Protein AF-W2SUZ9-F1 (afdb_monomer)

InterPro domains:
  IPR020556 Amidase, conserved site [PS00571] (37-68)
  IPR023631 Amidase signature domain [PF01425] (2-87)
  IPR036928 Amidase signature (AS) superfamily [G3DSA:3.90.1300.10] (1-97)
  IPR036928 Amidase signature (AS) superfamily [SSF75304] (2-94)
  IPR052096 Endocannabinoid-regulating amidase [PTHR45847] (2-96)

Foldseek 3Di:
DDDDDDFFFPDQQPFQFGADPPPGGDAAPVDRVHGLTARRSRFLRCVLVVVDPDDDDDDDPCRFPSSCVSRVHDDDDDDPPPDDQPPVDHSDPPDGD

Structure (mmCIF, N/CA/C/O backbone):
data_AF-W2SUZ9-F1
#
_entry.id   AF-W2SUZ9-F1
#
loop_
_atom_site.group_PDB
_atom_site.id
_atom_site.type_symbol
_atom_site.label_atom_id
_atom_site.label_alt_id
_atom_site.label_comp_id
_atom_site.label_asym_id
_atom_site.label_entity_id
_atom_site.label_seq_id
_atom_site.pdbx_PDB_ins_code
_atom_site.Cartn_x
_atom_site.Cartn_y
_atom_site.Cartn_z
_atom_site.occupancy
_atom_site.B_iso_or_equiv
_atom_site.auth_seq_id
_atom_site.auth_comp_id
_atom_site.auth_asym_id
_atom_site.auth_atom_id
_atom_site.pdbx_PDB_model_num
ATOM 1 N N . PHE A 1 1 ? 0.927 -18.069 4.263 1.00 84.56 1 PHE A N 1
ATOM 2 C CA . PHE A 1 1 ? 0.347 -16.990 3.437 1.00 84.56 1 PHE A CA 1
ATOM 3 C C . PHE A 1 1 ? 0.778 -17.214 1.996 1.00 84.56 1 PHE A C 1
ATOM 5 O O . PHE A 1 1 ? 1.927 -17.590 1.796 1.00 84.56 1 PHE A O 1
ATOM 12 N N . ILE A 1 2 ? -0.133 -17.045 1.034 1.00 95.62 2 ILE A N 1
ATOM 13 C CA . ILE A 1 2 ? 0.141 -17.176 -0.404 1.00 95.62 2 ILE A CA 1
ATOM 14 C C . ILE A 1 2 ? 0.105 -15.758 -0.996 1.00 95.62 2 ILE A C 1
ATOM 16 O O . ILE A 1 2 ? -0.975 -15.167 -1.020 1.00 95.62 2 ILE A O 1
ATOM 20 N N . PRO A 1 3 ? 1.242 -15.188 -1.435 1.00 94.81 3 PRO A N 1
ATOM 21 C CA . PRO A 1 3 ? 1.240 -13.924 -2.167 1.00 94.81 3 PRO A CA 1
ATOM 22 C C . PRO A 1 3 ? 0.466 -14.095 -3.476 1.00 94.81 3 PRO A C 1
ATOM 24 O O . PRO A 1 3 ? 0.762 -15.012 -4.240 1.00 94.81 3 PRO A O 1
ATOM 27 N N . PHE A 1 4 ? -0.524 -13.239 -3.723 1.00 97.44 4 PHE A N 1
ATOM 28 C CA . PHE A 1 4 ? -1.416 -13.377 -4.882 1.00 97.44 4 PHE A CA 1
ATOM 29 C C . PHE A 1 4 ? -1.533 -12.102 -5.727 1.00 97.44 4 PHE A C 1
ATOM 31 O O . PHE A 1 4 ? -1.920 -12.183 -6.888 1.00 97.44 4 PHE A O 1
ATOM 38 N N . VAL A 1 5 ? -1.164 -10.939 -5.181 1.00 97.69 5 VAL A N 1
ATOM 39 C CA . VAL A 1 5 ? -1.157 -9.652 -5.890 1.00 97.69 5 VAL A CA 1
ATOM 40 C C . VAL A 1 5 ? 0.013 -8.785 -5.440 1.00 97.69 5 VAL A C 1
ATOM 42 O O . VAL A 1 5 ? 0.503 -8.913 -4.319 1.00 97.69 5 VAL A O 1
ATOM 45 N N . GLN A 1 6 ? 0.426 -7.877 -6.321 1.00 96.50 6 GLN A N 1
ATOM 46 C CA . GLN A 1 6 ? 1.268 -6.734 -5.990 1.00 96.50 6 GLN A CA 1
ATOM 47 C C . GLN A 1 6 ? 0.392 -5.483 -6.033 1.00 96.50 6 GLN A C 1
ATOM 49 O O . GLN A 1 6 ? -0.31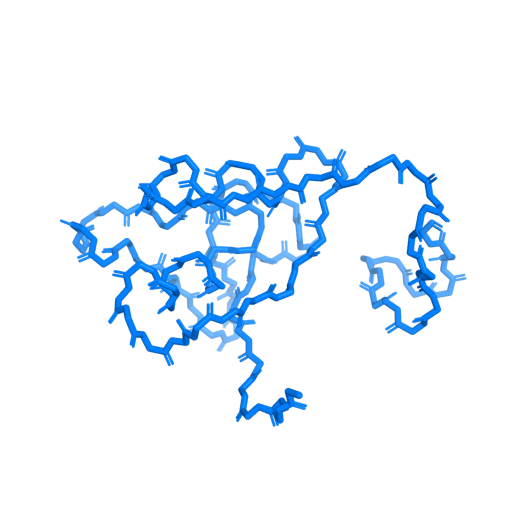4 -5.259 -7.017 1.00 96.50 6 GLN A O 1
ATOM 54 N N . THR A 1 7 ? 0.416 -4.678 -4.976 1.00 97.69 7 THR A N 1
ATOM 55 C CA . THR A 1 7 ? -0.443 -3.498 -4.870 1.00 97.69 7 THR A CA 1
ATOM 56 C C . THR A 1 7 ? 0.245 -2.219 -5.320 1.00 97.69 7 THR A C 1
ATOM 58 O O . THR A 1 7 ? 1.470 -2.119 -5.424 1.00 97.69 7 THR A O 1
ATOM 61 N N . ASN A 1 8 ? -0.589 -1.235 -5.652 1.00 97.81 8 ASN A N 1
ATOM 62 C CA . ASN A 1 8 ? -0.147 0.042 -6.182 1.00 97.81 8 ASN A CA 1
ATOM 63 C C . ASN A 1 8 ? 0.539 0.901 -5.103 1.00 97.81 8 ASN A C 1
ATOM 65 O O . ASN A 1 8 ? 0.203 0.830 -3.917 1.00 97.81 8 ASN A O 1
ATOM 69 N N . VAL A 1 9 ? 1.473 1.750 -5.535 1.00 97.19 9 VAL A N 1
ATOM 70 C CA . VAL A 1 9 ? 2.243 2.657 -4.675 1.00 97.19 9 VAL A CA 1
ATOM 71 C C . VAL A 1 9 ? 2.377 4.043 -5.302 1.00 97.19 9 VAL A C 1
ATOM 73 O O . VAL A 1 9 ? 2.250 4.213 -6.516 1.00 97.19 9 VAL A O 1
ATOM 76 N N . SER A 1 10 ? 2.687 5.054 -4.488 1.00 95.94 10 SER A N 1
ATOM 77 C CA . SER A 1 10 ? 3.100 6.359 -5.020 1.00 95.94 10 SER A CA 1
ATOM 78 C C . SER A 1 10 ? 4.318 6.238 -5.931 1.00 95.94 10 SER A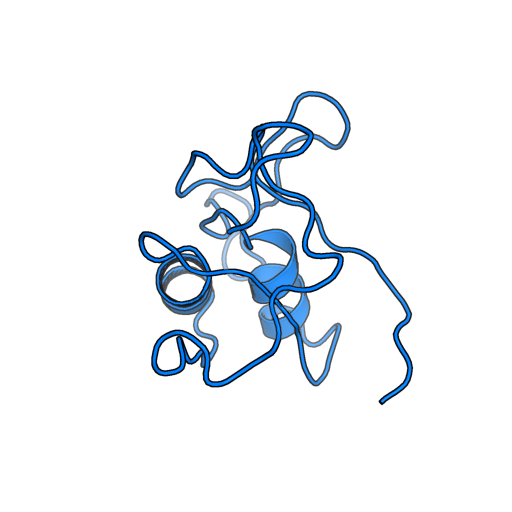 C 1
ATOM 80 O O . SER A 1 10 ? 5.236 5.467 -5.639 1.00 95.94 10 SER A O 1
ATOM 82 N N . GLN A 1 11 ? 4.389 7.103 -6.947 1.00 95.12 11 GLN A N 1
ATOM 83 C CA . GLN A 1 11 ? 5.604 7.351 -7.717 1.00 95.12 11 GLN A CA 1
ATOM 84 C C . GLN A 1 11 ? 6.808 7.488 -6.772 1.00 95.12 11 GLN A C 1
ATOM 86 O O . GLN A 1 11 ? 6.786 8.294 -5.836 1.00 95.12 11 GLN A O 1
ATOM 91 N N . LEU A 1 12 ? 7.830 6.655 -6.998 1.00 92.62 12 LEU A N 1
ATOM 92 C CA . LEU A 1 12 ? 9.062 6.596 -6.204 1.00 92.62 12 LEU A CA 1
ATOM 93 C C . LEU A 1 12 ? 8.859 6.396 -4.691 1.00 92.62 12 LEU A C 1
ATOM 95 O O . LEU A 1 12 ? 9.765 6.686 -3.931 1.00 92.62 12 LEU A O 1
ATOM 99 N N . LEU A 1 13 ? 7.699 5.937 -4.214 1.00 93.31 13 LEU A N 1
ATOM 100 C CA . LEU A 1 13 ? 7.387 5.813 -2.779 1.00 93.31 13 LEU A CA 1
ATOM 101 C C . LEU A 1 13 ? 7.417 7.141 -1.985 1.00 93.31 13 LEU A C 1
ATOM 103 O O . LEU A 1 13 ? 7.331 7.111 -0.758 1.00 93.31 13 LEU A O 1
ATOM 107 N N . MET A 1 14 ? 7.508 8.293 -2.658 1.00 91.56 14 MET A N 1
ATOM 108 C CA . MET A 1 14 ? 7.778 9.611 -2.060 1.00 91.56 14 MET A CA 1
ATOM 109 C C . MET A 1 14 ? 6.523 10.498 -1.965 1.00 91.56 14 MET A C 1
ATOM 111 O O . MET A 1 14 ? 6.573 11.697 -2.225 1.00 91.56 14 MET A O 1
ATOM 115 N N . SER A 1 15 ? 5.371 9.920 -1.621 1.00 93.75 15 SER A N 1
ATOM 116 C CA . SER A 1 15 ? 4.150 10.687 -1.346 1.00 93.75 15 SER A CA 1
ATOM 117 C C . SER A 1 15 ? 3.256 9.975 -0.342 1.00 93.75 15 SER A C 1
ATOM 119 O O . SER A 1 15 ? 3.241 8.744 -0.265 1.00 93.75 15 SER A O 1
ATOM 121 N N . TYR A 1 16 ? 2.466 10.771 0.378 1.00 94.38 16 TYR A N 1
ATOM 122 C CA . TYR A 1 16 ? 1.350 10.303 1.198 1.00 94.38 16 TYR A CA 1
ATOM 123 C C . TYR A 1 16 ? 0.044 10.148 0.403 1.00 94.38 16 TYR A C 1
ATOM 125 O O . TYR A 1 16 ? -0.976 9.812 0.989 1.00 94.38 16 TYR A O 1
ATOM 133 N N . GLY A 1 17 ? 0.057 10.371 -0.915 1.00 94.50 17 GLY A N 1
ATOM 134 C CA . GLY A 1 17 ? -0.966 9.856 -1.831 1.00 94.50 17 GLY A CA 1
ATOM 135 C C . GLY A 1 17 ? -0.515 8.549 -2.492 1.00 94.50 17 GLY A C 1
ATOM 136 O O . GLY A 1 17 ? 0.637 8.149 -2.357 1.00 94.50 17 GLY A O 1
ATOM 137 N N . CYS A 1 18 ? -1.394 7.891 -3.245 1.00 97.50 18 CYS A N 1
ATOM 138 C CA . CYS A 1 18 ? -1.060 6.679 -3.999 1.00 97.50 18 CYS A CA 1
ATOM 139 C C . CYS A 1 18 ? -1.404 6.860 -5.476 1.00 97.50 18 CYS A C 1
ATOM 141 O O . CYS A 1 18 ? -2.487 6.493 -5.924 1.00 97.50 18 CYS A O 1
ATOM 143 N N . SER A 1 19 ? -0.499 7.495 -6.219 1.00 97.94 19 SER A N 1
ATOM 144 C CA . SER A 1 19 ? -0.631 7.704 -7.661 1.00 97.94 19 SER A CA 1
ATOM 145 C C . SER A 1 19 ? 0.728 7.627 -8.346 1.00 97.94 19 SER A C 1
ATOM 147 O O . SER A 1 19 ? 1.737 8.089 -7.802 1.00 97.94 19 SER A O 1
ATOM 149 N N . ASN A 1 20 ? 0.752 7.043 -9.539 1.00 96.88 20 ASN A N 1
ATOM 150 C CA . ASN A 1 20 ? 1.904 7.046 -10.431 1.00 96.88 20 ASN A CA 1
ATOM 151 C C . ASN A 1 20 ? 1.447 7.045 -11.906 1.00 96.88 20 ASN A C 1
ATOM 153 O O . ASN A 1 20 ? 0.312 6.664 -12.189 1.00 96.88 20 ASN A O 1
ATOM 157 N N . PRO A 1 21 ? 2.309 7.438 -12.862 1.00 97.38 21 PRO A N 1
ATOM 158 C CA . PRO A 1 21 ? 1.951 7.501 -14.280 1.00 97.38 21 PRO A CA 1
ATOM 159 C C . PRO A 1 21 ? 1.733 6.139 -14.958 1.00 97.38 21 PRO A C 1
ATOM 161 O O . PRO A 1 21 ? 1.245 6.112 -16.081 1.00 97.38 21 PRO A O 1
ATOM 164 N N . ILE A 1 22 ? 2.121 5.027 -14.322 1.00 97.69 22 ILE A N 1
ATOM 165 C CA . ILE A 1 22 ? 2.045 3.681 -14.913 1.00 97.69 22 ILE A CA 1
ATOM 166 C C . ILE A 1 22 ? 0.666 3.062 -14.654 1.00 97.69 22 ILE A C 1
ATOM 168 O O . ILE A 1 22 ? 0.027 2.561 -15.573 1.00 97.69 22 ILE A O 1
ATOM 172 N N . TYR A 1 23 ? 0.206 3.114 -13.404 1.00 97.62 23 TYR A N 1
ATOM 173 C CA . TYR A 1 23 ? -1.016 2.457 -12.930 1.00 97.62 23 TYR A CA 1
ATOM 174 C C . TYR A 1 23 ? -2.118 3.442 -12.517 1.00 97.62 23 TYR A C 1
ATOM 176 O O . TYR A 1 23 ? -3.226 3.024 -12.191 1.00 97.62 23 TYR A O 1
ATOM 184 N N . GLY A 1 24 ? -1.833 4.745 -12.511 1.00 97.94 24 GLY A N 1
ATOM 185 C CA . GLY A 1 24 ? -2.776 5.775 -12.086 1.00 97.94 24 GLY A CA 1
ATOM 186 C C . GLY A 1 24 ? -2.942 5.863 -10.567 1.00 97.94 24 GLY A C 1
ATOM 187 O O . GLY A 1 24 ? -2.091 5.415 -9.789 1.00 97.94 24 GLY A O 1
ATOM 188 N N . ALA A 1 25 ? -4.041 6.496 -10.150 1.00 98.12 25 ALA A N 1
ATOM 189 C CA . ALA A 1 25 ? -4.348 6.783 -8.753 1.00 98.12 25 ALA A CA 1
ATOM 190 C C . ALA A 1 25 ? -5.188 5.678 -8.095 1.00 98.12 25 ALA A C 1
ATOM 192 O O . ALA A 1 25 ? -6.141 5.172 -8.679 1.00 98.12 25 ALA A O 1
ATOM 193 N N . THR A 1 26 ? -4.862 5.359 -6.842 1.00 98.44 26 THR A N 1
ATOM 194 C CA . THR A 1 26 ? -5.680 4.520 -5.957 1.00 98.44 26 THR A CA 1
ATOM 195 C C . THR A 1 26 ? -6.564 5.417 -5.096 1.00 98.44 26 THR A C 1
ATOM 197 O O . THR A 1 26 ? -6.066 6.291 -4.376 1.00 98.44 26 THR A O 1
ATOM 200 N N . SER A 1 27 ? -7.875 5.211 -5.172 1.00 98.06 27 SER A N 1
ATOM 201 C CA . SER A 1 27 ? -8.859 5.884 -4.325 1.00 98.06 27 SER A CA 1
ATOM 202 C C . SER A 1 27 ? -9.132 5.090 -3.047 1.00 98.06 27 SER A C 1
ATOM 204 O O . SER A 1 27 ? -8.863 3.891 -2.960 1.00 98.06 27 SER A O 1
ATOM 206 N N . SER A 1 28 ? -9.645 5.772 -2.024 1.00 97.75 28 SER A N 1
ATOM 207 C CA . SER A 1 28 ? -10.079 5.110 -0.796 1.00 97.75 28 SER A CA 1
ATOM 208 C C . SER A 1 28 ? -11.354 4.296 -1.054 1.00 97.75 28 SER A C 1
ATOM 210 O O . SER A 1 28 ? -12.298 4.826 -1.642 1.00 97.75 28 SER A O 1
ATOM 212 N N . PRO A 1 29 ? -11.447 3.043 -0.576 1.00 97.25 29 PRO A N 1
ATOM 213 C CA . PRO A 1 29 ? -12.681 2.262 -0.671 1.00 97.25 29 PRO A CA 1
ATOM 214 C C . PRO A 1 29 ? -13.803 2.811 0.223 1.00 97.25 29 PRO A C 1
ATOM 216 O O . PRO A 1 29 ? -14.964 2.482 0.006 1.00 97.25 29 PRO A O 1
ATOM 219 N N . LEU A 1 30 ? -13.476 3.655 1.211 1.00 95.31 30 LEU A N 1
ATOM 220 C CA . LEU A 1 30 ? -14.464 4.309 2.075 1.00 95.31 30 LEU A CA 1
ATOM 221 C C . LEU A 1 30 ? -15.167 5.490 1.384 1.00 95.31 30 LEU A C 1
ATOM 223 O O . LEU A 1 30 ? -16.284 5.839 1.752 1.00 95.31 30 LEU A O 1
ATOM 227 N N . ASP A 1 31 ? -14.495 6.128 0.423 1.00 96.56 31 ASP A N 1
ATOM 228 C CA . ASP A 1 31 ? -14.992 7.261 -0.364 1.00 96.56 31 ASP A CA 1
ATOM 229 C C . ASP A 1 31 ? -14.098 7.418 -1.603 1.00 96.56 31 ASP A C 1
ATOM 231 O O . ASP A 1 31 ? -12.932 7.815 -1.498 1.00 96.56 31 ASP A O 1
ATOM 235 N N . SER A 1 32 ? -14.647 7.131 -2.787 1.00 96.50 32 SER A N 1
ATOM 236 C CA . SER A 1 32 ? -13.894 7.128 -4.046 1.00 96.50 32 SER A CA 1
ATOM 237 C C . SER A 1 32 ? -13.374 8.508 -4.462 1.00 96.50 32 SER A C 1
ATOM 239 O O . SER A 1 32 ? -12.524 8.588 -5.346 1.00 96.50 32 SER A O 1
ATOM 241 N N . SER A 1 33 ? -13.863 9.590 -3.845 1.00 97.38 33 SER A N 1
ATOM 242 C CA . SER A 1 33 ? -13.361 10.952 -4.067 1.00 97.38 33 SER A CA 1
ATOM 243 C C . SER A 1 33 ? -12.084 11.268 -3.276 1.00 97.38 33 SER A C 1
ATOM 245 O O . SER A 1 33 ? -11.440 12.290 -3.522 1.00 97.38 33 SER A O 1
ATOM 247 N N . ARG A 1 34 ? -11.687 10.399 -2.335 1.00 97.00 34 ARG A N 1
ATOM 248 C CA . ARG A 1 34 ? -10.536 10.597 -1.445 1.00 97.00 34 ARG A CA 1
ATOM 249 C C . ARG A 1 34 ? -9.367 9.691 -1.807 1.00 97.00 34 ARG A C 1
ATOM 251 O O . ARG A 1 34 ? -9.520 8.617 -2.385 1.00 97.00 34 ARG A O 1
ATOM 258 N N . THR A 1 35 ? -8.171 10.111 -1.406 1.00 97.62 35 THR A N 1
ATOM 259 C CA . THR A 1 35 ? -6.963 9.287 -1.517 1.00 97.62 35 THR A CA 1
ATOM 260 C C . THR A 1 35 ? -6.969 8.143 -0.498 1.00 97.62 35 THR A C 1
ATOM 262 O O . THR A 1 35 ? -7.420 8.320 0.633 1.00 97.62 35 THR A O 1
ATOM 265 N N . SER A 1 36 ? -6.412 6.987 -0.865 1.00 97.88 36 SER A N 1
ATOM 266 C CA . SER A 1 36 ? -6.156 5.866 0.056 1.00 97.88 36 SER A CA 1
ATOM 267 C C . SER A 1 36 ? -4.995 6.120 1.038 1.00 97.88 36 SER A C 1
ATOM 269 O O . SER A 1 36 ? -4.680 5.265 1.863 1.00 97.88 36 SER A O 1
ATOM 271 N N . GLY A 1 37 ? -4.314 7.266 0.929 1.00 97.94 37 GLY A N 1
ATOM 272 C CA . GLY A 1 37 ? -3.045 7.529 1.606 1.00 97.94 37 GLY A CA 1
ATOM 273 C C . GLY A 1 37 ? -1.864 6.855 0.893 1.00 97.94 37 GLY A C 1
ATOM 274 O O . GLY A 1 37 ? -2.042 6.230 -0.152 1.00 97.94 37 GLY A O 1
ATOM 275 N N . GLY A 1 38 ? -0.649 6.966 1.435 1.00 97.12 38 GLY A N 1
ATOM 276 C CA . GLY A 1 38 ? 0.550 6.451 0.775 1.00 97.12 38 GLY A CA 1
ATOM 277 C C . GLY A 1 38 ? 1.811 6.432 1.649 1.00 97.12 38 GLY A C 1
ATOM 278 O O . GLY A 1 38 ? 1.813 6.942 2.763 1.00 97.12 38 GLY A O 1
ATOM 279 N N . SER A 1 39 ? 2.905 5.830 1.183 1.00 96.69 39 SER A N 1
ATOM 280 C CA . SER A 1 39 ? 3.043 5.287 -0.176 1.00 96.69 39 SER A CA 1
ATOM 281 C C . SER A 1 39 ? 2.391 3.917 -0.395 1.00 96.69 39 SER A C 1
ATOM 283 O O . SER A 1 39 ? 2.084 3.610 -1.542 1.00 96.69 39 SER A O 1
ATOM 285 N N . SER A 1 40 ? 2.096 3.144 0.660 1.00 97.75 40 SER A N 1
ATOM 286 C CA . SER A 1 40 ? 1.457 1.812 0.570 1.00 97.75 40 SER A CA 1
ATOM 287 C C . SER A 1 40 ? -0.076 1.883 0.448 1.00 97.75 40 SER A C 1
ATOM 289 O O . SER A 1 40 ? -0.798 1.149 1.121 1.00 97.75 40 SER A O 1
ATOM 291 N N . GLY A 1 41 ? -0.591 2.810 -0.363 1.00 97.94 41 GLY A N 1
ATOM 292 C CA . GLY A 1 41 ? -2.031 3.078 -0.455 1.00 97.94 41 GLY A CA 1
ATOM 293 C C . GLY A 1 41 ? -2.839 1.957 -1.101 1.00 97.94 41 GLY A C 1
ATOM 294 O O . GLY A 1 41 ? -3.961 1.704 -0.678 1.00 97.94 41 GLY A O 1
ATOM 295 N N . GLY A 1 42 ? -2.268 1.247 -2.080 1.00 98.38 42 GLY A N 1
ATOM 296 C CA . GLY A 1 42 ? -2.908 0.067 -2.664 1.00 98.38 42 GLY A CA 1
ATOM 297 C C . GLY A 1 42 ? -3.153 -1.032 -1.632 1.00 98.38 42 GLY A C 1
ATOM 298 O O . GLY A 1 42 ? -4.203 -1.668 -1.651 1.00 98.38 42 GLY A O 1
ATOM 299 N N . GLU A 1 43 ? -2.219 -1.208 -0.698 1.00 98.44 43 GLU A N 1
ATOM 300 C CA . GLU A 1 43 ? -2.312 -2.247 0.326 1.00 98.44 43 GLU A CA 1
ATOM 301 C C . GLU A 1 43 ? -3.398 -1.941 1.355 1.00 98.44 43 GLU A C 1
ATOM 303 O O . GLU A 1 43 ? -4.228 -2.797 1.658 1.00 98.44 43 GLU A O 1
ATOM 308 N N . SER A 1 44 ? -3.445 -0.703 1.854 1.00 98.00 44 SER A N 1
ATOM 309 C CA . SER A 1 44 ? -4.481 -0.301 2.808 1.00 98.00 44 SER A CA 1
ATOM 310 C C . SER A 1 44 ? -5.871 -0.280 2.169 1.00 98.00 44 SER A C 1
ATOM 312 O O . SER A 1 44 ? -6.831 -0.734 2.786 1.00 98.00 44 SER A O 1
ATOM 314 N N . ALA A 1 45 ? -5.979 0.163 0.911 1.00 98.44 45 ALA A N 1
ATOM 315 C CA . ALA A 1 45 ? -7.227 0.130 0.158 1.00 98.44 45 ALA A CA 1
ATOM 316 C C . ALA A 1 45 ? -7.725 -1.306 -0.059 1.00 98.44 45 ALA A C 1
ATOM 318 O O . ALA A 1 45 ? -8.905 -1.579 0.147 1.00 98.44 45 ALA A O 1
ATOM 319 N N . LEU A 1 46 ? -6.840 -2.241 -0.422 1.00 98.50 46 LEU A N 1
ATOM 320 C CA . LEU A 1 46 ? -7.217 -3.641 -0.621 1.00 98.50 46 LEU A CA 1
ATOM 321 C C . LEU A 1 46 ? -7.680 -4.300 0.686 1.00 98.50 46 LEU A C 1
ATOM 323 O O . LEU A 1 46 ? -8.668 -5.035 0.683 1.00 98.50 46 LEU A O 1
ATOM 327 N N . LEU A 1 47 ? -7.000 -4.014 1.802 1.00 98.12 47 LEU A N 1
ATOM 328 C CA . LEU A 1 47 ? -7.399 -4.487 3.130 1.00 98.12 47 LEU A CA 1
ATOM 329 C C . LEU A 1 47 ? -8.754 -3.906 3.554 1.00 98.12 47 LEU A C 1
ATOM 331 O O . LEU A 1 47 ? -9.640 -4.657 3.951 1.00 98.12 47 LEU A O 1
ATOM 335 N N . ALA A 1 48 ? -8.951 -2.591 3.425 1.00 98.06 48 ALA A N 1
ATOM 336 C CA . ALA A 1 48 ? -10.210 -1.933 3.782 1.00 98.06 48 ALA A CA 1
ATOM 337 C C . ALA A 1 48 ? -11.393 -2.380 2.907 1.00 98.06 48 ALA A C 1
ATOM 339 O O . ALA A 1 48 ? -12.529 -2.411 3.373 1.00 98.06 48 ALA A O 1
ATOM 340 N N . ALA A 1 49 ? -11.135 -2.775 1.657 1.00 98.12 49 ALA A N 1
ATOM 341 C CA . ALA A 1 49 ? -12.131 -3.364 0.766 1.00 98.12 49 ALA A CA 1
ATOM 342 C C . ALA A 1 49 ? -12.407 -4.859 1.041 1.00 98.12 49 ALA A C 1
ATOM 344 O O . ALA A 1 49 ? -13.158 -5.481 0.293 1.00 98.12 49 ALA A O 1
ATOM 345 N N . ASN A 1 50 ? -11.805 -5.454 2.082 1.00 97.44 50 ASN A N 1
ATOM 346 C CA . ASN A 1 50 ? -11.851 -6.892 2.383 1.00 97.44 50 ASN A CA 1
ATOM 347 C C . ASN A 1 50 ? -11.334 -7.789 1.238 1.00 97.44 50 ASN A C 1
ATOM 349 O O . ASN A 1 50 ? -11.707 -8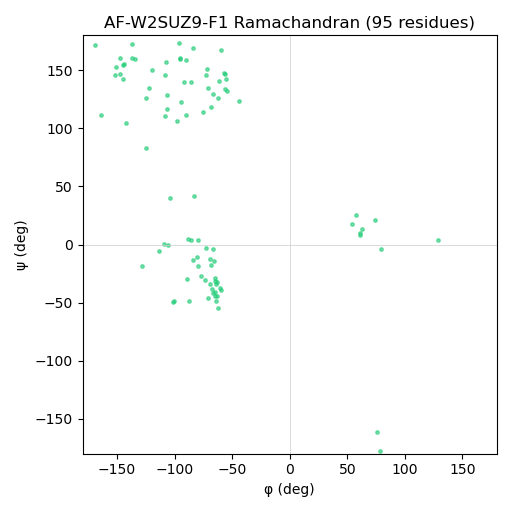.957 1.137 1.00 97.44 50 ASN A O 1
ATOM 353 N N . GLY A 1 51 ? -10.466 -7.258 0.3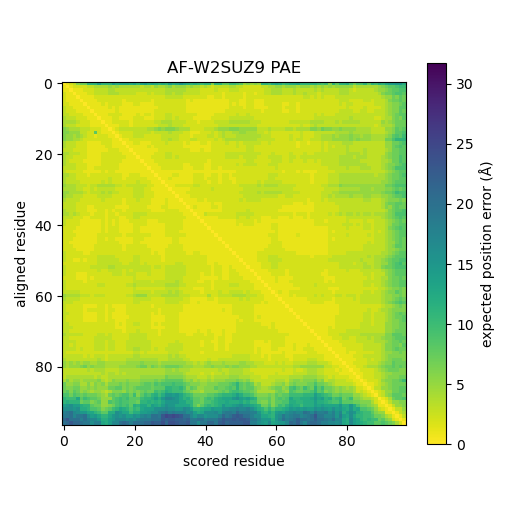72 1.00 97.69 51 GLY A N 1
ATOM 354 C CA . GLY A 1 51 ? -9.858 -7.997 -0.738 1.00 97.69 51 GLY A CA 1
ATOM 355 C C . GLY A 1 51 ? -8.620 -8.806 -0.339 1.00 97.69 51 GLY A C 1
ATOM 356 O O . GLY A 1 51 ? -8.173 -9.660 -1.100 1.00 97.69 51 GLY A O 1
ATOM 357 N N . SER A 1 52 ? -8.064 -8.559 0.850 1.00 97.56 52 SER A N 1
ATOM 358 C CA . SER A 1 52 ? -6.997 -9.358 1.455 1.00 97.56 52 SER A CA 1
ATOM 359 C C . SER A 1 52 ? -7.178 -9.429 2.972 1.00 97.56 52 SER A C 1
ATOM 361 O O . SER A 1 52 ? -7.760 -8.536 3.580 1.00 97.56 52 SER A O 1
ATOM 363 N N . VAL A 1 53 ? -6.653 -10.489 3.589 1.00 97.00 53 VAL A N 1
ATOM 364 C CA . VAL A 1 53 ? -6.661 -10.685 5.051 1.00 97.00 53 VAL A CA 1
ATOM 365 C C . VAL A 1 53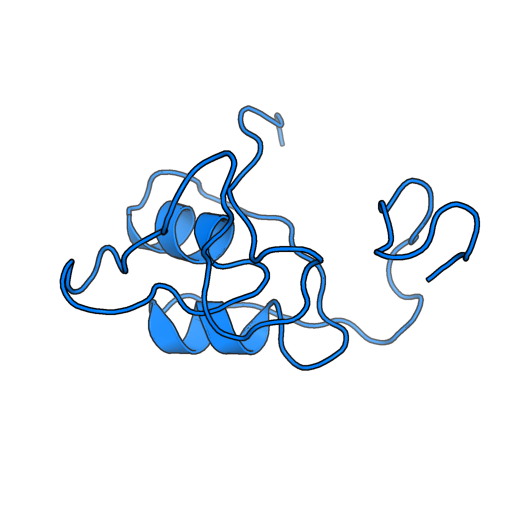 ? -5.427 -10.059 5.711 1.00 97.00 53 VAL A C 1
ATOM 367 O O . VAL A 1 53 ? -5.468 -9.651 6.868 1.00 97.00 53 VAL A O 1
ATOM 370 N N . ILE A 1 54 ? -4.307 -10.000 4.987 1.00 97.06 54 ILE A N 1
ATOM 371 C CA . ILE A 1 54 ? -3.033 -9.466 5.472 1.00 97.06 54 ILE A CA 1
ATOM 372 C C . ILE A 1 54 ? -2.280 -8.814 4.319 1.00 97.06 54 ILE A C 1
ATOM 374 O O . ILE A 1 54 ? -2.369 -9.274 3.180 1.00 97.06 54 ILE A O 1
ATOM 378 N N . GLY A 1 55 ? -1.541 -7.754 4.631 1.00 96.88 55 GLY A N 1
ATOM 379 C CA . GLY A 1 55 ? -0.746 -7.033 3.654 1.00 96.88 55 GLY A CA 1
ATOM 380 C C . GLY A 1 55 ? 0.663 -6.715 4.131 1.00 96.88 55 GLY A C 1
ATOM 381 O O . GLY A 1 55 ? 0.942 -6.721 5.334 1.00 96.88 55 GLY A O 1
ATOM 382 N N . ILE A 1 56 ? 1.557 -6.451 3.180 1.00 95.81 56 ILE A N 1
ATOM 383 C CA . ILE A 1 56 ? 2.962 -6.106 3.437 1.00 95.81 56 ILE A CA 1
ATOM 384 C C . ILE A 1 56 ? 3.276 -4.771 2.761 1.00 95.81 56 ILE A C 1
ATOM 386 O O . ILE A 1 56 ? 3.101 -4.615 1.558 1.00 95.81 56 ILE A O 1
ATOM 390 N N . GLY A 1 57 ? 3.793 -3.819 3.540 1.00 94.38 57 GLY A N 1
ATOM 391 C CA . GLY A 1 57 ? 4.219 -2.505 3.058 1.00 94.38 57 GLY A CA 1
ATOM 392 C C . GLY A 1 57 ? 5.546 -2.068 3.673 1.00 94.38 57 GLY A C 1
ATOM 393 O O . GLY A 1 57 ? 6.072 -2.714 4.581 1.00 94.38 57 GLY A O 1
ATOM 394 N N . GLY A 1 58 ? 6.087 -0.954 3.182 1.00 93.00 58 GLY A N 1
ATOM 395 C CA . GLY A 1 58 ? 7.283 -0.308 3.729 1.00 93.00 58 GLY A CA 1
ATOM 396 C C . GLY A 1 58 ? 6.930 0.998 4.437 1.00 93.00 58 GLY A C 1
ATOM 397 O O . GLY A 1 58 ? 6.024 1.704 4.006 1.00 93.00 58 GLY A O 1
ATOM 398 N N . ASP A 1 59 ? 7.642 1.344 5.512 1.00 94.88 59 ASP A N 1
ATOM 399 C CA . ASP A 1 59 ? 7.418 2.588 6.263 1.00 94.88 59 ASP A CA 1
ATOM 400 C C . ASP A 1 59 ? 8.746 3.188 6.733 1.00 94.88 59 ASP A C 1
ATOM 402 O O . ASP A 1 59 ? 9.370 2.708 7.680 1.00 94.88 59 ASP A O 1
ATOM 406 N N . VAL A 1 60 ? 9.156 4.251 6.034 1.00 92.69 60 VAL A N 1
ATOM 407 C CA . VAL A 1 60 ? 10.279 5.123 6.415 1.00 92.69 60 VAL A CA 1
ATOM 408 C C . VAL A 1 60 ? 9.752 6.402 7.072 1.00 92.69 60 VAL A C 1
ATOM 410 O O . VAL A 1 60 ? 10.202 6.772 8.151 1.00 92.69 60 VAL A O 1
ATOM 413 N N . GLY A 1 61 ? 8.770 7.057 6.440 1.00 92.69 61 GLY A N 1
ATOM 414 C CA . GLY A 1 61 ? 8.179 8.319 6.910 1.00 92.69 61 GLY A CA 1
ATOM 415 C C . GLY A 1 61 ? 6.747 8.212 7.442 1.00 92.69 61 GLY A C 1
ATOM 416 O O . GLY A 1 61 ? 6.175 9.208 7.859 1.00 92.69 61 GLY A O 1
ATOM 417 N N . GLY A 1 62 ? 6.145 7.025 7.458 1.00 96.44 62 GLY A N 1
ATOM 418 C CA . GLY A 1 62 ? 4.711 6.844 7.717 1.00 96.44 62 GLY A CA 1
ATOM 419 C C . GLY A 1 62 ? 3.992 6.002 6.676 1.00 96.44 62 GLY A C 1
ATOM 420 O O . GLY A 1 62 ? 2.785 5.838 6.778 1.00 96.44 62 GLY A O 1
ATOM 421 N N . SER A 1 63 ? 4.702 5.451 5.693 1.00 96.88 63 SER A N 1
ATOM 422 C CA . SER A 1 63 ? 4.101 4.819 4.516 1.00 96.88 63 SER A CA 1
ATOM 423 C C . SER A 1 63 ? 3.301 3.529 4.765 1.00 96.88 63 SER A C 1
ATOM 425 O O . SER A 1 63 ? 2.686 3.040 3.822 1.00 96.88 63 SER A O 1
ATOM 427 N N . ILE A 1 64 ? 3.253 3.002 5.996 1.00 98.19 64 ILE A N 1
ATOM 428 C CA . ILE A 1 64 ? 2.254 2.011 6.445 1.00 98.19 64 ILE A CA 1
ATOM 429 C C . ILE A 1 64 ? 1.181 2.710 7.283 1.00 98.19 64 ILE A C 1
ATOM 431 O O . ILE A 1 64 ? -0.013 2.540 7.051 1.00 98.19 64 ILE A O 1
ATOM 435 N N . ARG A 1 65 ? 1.599 3.513 8.267 1.00 98.44 65 ARG A N 1
ATOM 436 C CA . ARG A 1 65 ? 0.694 4.114 9.261 1.00 98.44 65 ARG A CA 1
ATOM 437 C C . ARG A 1 65 ? -0.278 5.135 8.663 1.00 98.44 65 ARG A C 1
ATOM 439 O O . ARG A 1 65 ? -1.450 5.123 9.018 1.00 98.44 65 ARG A O 1
ATOM 446 N N . VAL A 1 66 ? 0.186 5.989 7.755 1.00 98.25 66 VAL A N 1
ATOM 447 C CA . VAL A 1 66 ? -0.623 7.009 7.067 1.00 98.25 66 VAL A CA 1
ATOM 448 C C . VAL A 1 66 ? -1.736 6.376 6.221 1.00 98.25 66 VAL A C 1
ATOM 450 O O . VAL A 1 66 ? -2.896 6.711 6.459 1.00 98.25 66 VAL A O 1
ATOM 453 N N . PRO A 1 67 ? -1.460 5.437 5.291 1.00 98.31 67 PRO A N 1
ATOM 454 C CA . PRO A 1 67 ? -2.525 4.811 4.507 1.00 98.31 67 PRO A CA 1
ATOM 455 C C . PRO A 1 67 ? -3.489 3.976 5.362 1.00 98.31 67 PRO A C 1
ATOM 457 O O . PRO A 1 67 ? -4.687 3.949 5.076 1.00 98.31 67 PRO A O 1
ATOM 460 N N . CYS A 1 68 ? -3.014 3.366 6.454 1.00 98.38 68 CYS A N 1
ATOM 461 C CA . CYS A 1 68 ? -3.885 2.690 7.419 1.00 98.38 68 CYS A CA 1
ATOM 462 C C . CYS A 1 68 ? -4.834 3.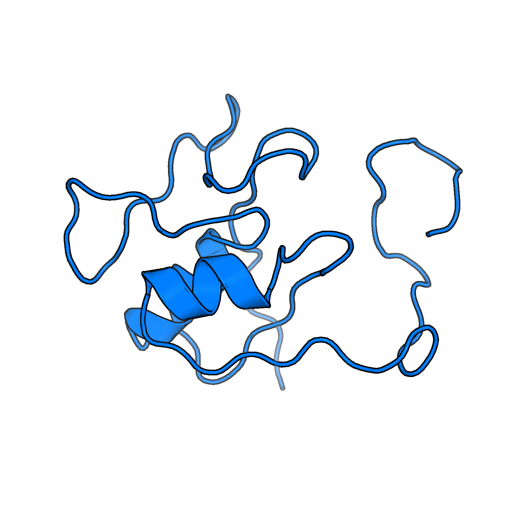667 8.131 1.00 98.38 68 CYS A C 1
ATOM 464 O O . CYS A 1 68 ? -6.033 3.415 8.213 1.00 98.38 68 CYS A O 1
ATOM 466 N N . HIS A 1 69 ? -4.331 4.826 8.567 1.00 97.88 69 HIS A N 1
ATOM 467 C CA . HIS A 1 69 ? -5.162 5.873 9.166 1.00 97.88 69 HIS A CA 1
ATOM 468 C C . HIS A 1 69 ? -6.252 6.375 8.204 1.00 97.88 69 HIS A C 1
ATOM 470 O O . HIS A 1 69 ? -7.383 6.597 8.621 1.00 97.88 69 HIS A O 1
ATOM 476 N N . PHE A 1 70 ? -5.930 6.516 6.915 1.00 97.75 70 PHE A N 1
ATOM 477 C CA . PHE A 1 70 ? -6.848 7.059 5.907 1.00 97.75 70 PHE A CA 1
ATOM 478 C C . PHE A 1 70 ? -7.968 6.086 5.519 1.00 97.75 70 PHE A C 1
ATOM 480 O O . PHE A 1 70 ? -9.060 6.514 5.149 1.00 97.75 70 PHE A O 1
ATOM 487 N N . THR A 1 71 ? -7.696 4.785 5.584 1.00 98.00 71 THR A N 1
ATOM 488 C CA . THR A 1 71 ? -8.625 3.721 5.163 1.00 98.00 71 THR A CA 1
ATOM 489 C C . THR A 1 71 ? -9.262 2.977 6.336 1.00 98.00 71 THR A C 1
ATOM 491 O O . THR A 1 71 ? -10.082 2.091 6.124 1.00 98.00 71 THR A O 1
ATOM 494 N N . GLY A 1 72 ? -8.919 3.345 7.575 1.00 97.19 72 GLY A N 1
ATOM 495 C CA . GLY A 1 72 ? -9.479 2.736 8.782 1.00 97.19 72 GLY A CA 1
ATOM 496 C C . GLY A 1 72 ? -8.950 1.331 9.081 1.00 97.19 72 GLY A C 1
ATOM 497 O O . GLY A 1 72 ? -9.602 0.583 9.804 1.00 97.19 72 GLY A O 1
ATOM 498 N N . THR A 1 73 ? -7.785 0.956 8.546 1.00 97.50 73 THR A N 1
ATOM 499 C CA . THR A 1 73 ? -7.151 -0.342 8.820 1.00 97.50 73 THR A CA 1
ATOM 500 C C . THR A 1 73 ? -6.116 -0.235 9.936 1.00 97.50 73 THR A C 1
ATOM 502 O O . THR A 1 73 ? -5.597 0.838 10.247 1.00 97.50 73 THR A O 1
ATOM 505 N N . ALA A 1 74 ? -5.776 -1.368 10.549 1.00 98.12 74 ALA A N 1
ATOM 506 C CA . ALA A 1 74 ? -4.656 -1.442 11.480 1.00 98.12 74 ALA A CA 1
ATOM 507 C C . ALA A 1 74 ? -3.344 -1.686 10.720 1.00 98.12 74 ALA A C 1
ATOM 509 O O . ALA A 1 74 ? -3.290 -2.496 9.796 1.00 98.12 74 ALA A O 1
ATOM 510 N N . GLY A 1 75 ? -2.269 -1.022 11.143 1.00 97.75 75 GLY A N 1
ATOM 511 C CA . GLY A 1 75 ? -0.935 -1.215 10.584 1.00 97.75 75 GLY A CA 1
ATOM 512 C C . GLY A 1 75 ? 0.146 -0.919 11.612 1.00 97.75 75 GLY A C 1
ATOM 513 O O . GLY A 1 75 ? -0.006 -0.037 12.458 1.00 97.75 75 GLY A O 1
ATOM 514 N N . ILE A 1 76 ? 1.254 -1.654 11.538 1.00 97.81 76 ILE A N 1
ATOM 515 C CA . ILE A 1 76 ? 2.395 -1.498 12.438 1.00 97.81 76 ILE A CA 1
ATOM 516 C C . ILE A 1 76 ? 3.653 -1.199 11.630 1.00 97.81 76 ILE A C 1
ATOM 518 O O . ILE A 1 76 ? 3.939 -1.867 10.641 1.00 97.81 76 ILE A O 1
ATOM 522 N N . LYS A 1 77 ? 4.431 -0.213 12.087 1.00 97.19 77 LYS A N 1
ATOM 523 C CA . LYS A 1 77 ? 5.831 -0.049 11.689 1.00 97.19 77 LYS A CA 1
ATOM 524 C C . LYS A 1 77 ? 6.703 -0.669 12.783 1.00 97.19 77 LYS A C 1
ATOM 526 O O . LYS A 1 77 ? 6.843 -0.049 13.841 1.00 97.19 77 LYS A O 1
ATOM 531 N N . PRO A 1 78 ? 7.313 -1.841 12.556 1.00 96.50 78 PRO A N 1
ATOM 532 C CA . PRO A 1 78 ? 8.212 -2.451 13.526 1.00 96.50 78 PRO A CA 1
ATOM 533 C C . PRO A 1 78 ? 9.415 -1.555 13.860 1.00 96.50 78 PRO A C 1
ATOM 535 O O . PRO A 1 78 ? 9.704 -0.559 13.180 1.00 96.50 78 PRO A O 1
ATOM 538 N N . SER A 1 79 ? 10.144 -1.919 14.916 1.00 96.31 79 SER A N 1
ATOM 539 C CA . SER A 1 79 ? 11.482 -1.374 15.157 1.00 96.31 79 SER A CA 1
ATOM 540 C C . SER A 1 79 ? 12.376 -1.626 13.944 1.00 96.31 79 SER A C 1
ATOM 542 O O . SER A 1 79 ? 12.234 -2.640 13.256 1.00 96.31 79 SER A O 1
ATOM 544 N N . HIS A 1 80 ? 13.296 -0.701 13.682 1.00 91.62 80 HIS A N 1
ATOM 545 C CA . HIS A 1 80 ? 14.242 -0.831 12.579 1.00 91.62 80 HIS A CA 1
ATOM 546 C C . HIS A 1 80 ? 15.021 -2.160 12.679 1.00 91.62 80 HIS A C 1
ATOM 548 O O . HIS A 1 80 ? 15.311 -2.619 13.784 1.00 91.62 80 HIS A O 1
ATOM 554 N N . LEU A 1 81 ? 15.293 -2.797 11.534 1.00 90.00 81 LEU A N 1
ATOM 555 C CA . LEU A 1 81 ? 15.942 -4.117 11.403 1.00 90.00 81 LEU A CA 1
ATOM 556 C C . LEU A 1 81 ? 15.216 -5.307 12.055 1.00 90.00 81 LEU A C 1
ATOM 558 O O . LEU A 1 81 ? 15.752 -6.414 12.063 1.00 90.00 81 LEU A O 1
ATOM 562 N N . ARG A 1 82 ? 13.986 -5.139 12.559 1.00 95.56 82 ARG A N 1
ATOM 563 C CA . ARG A 1 82 ? 13.185 -6.277 13.046 1.00 95.56 82 ARG A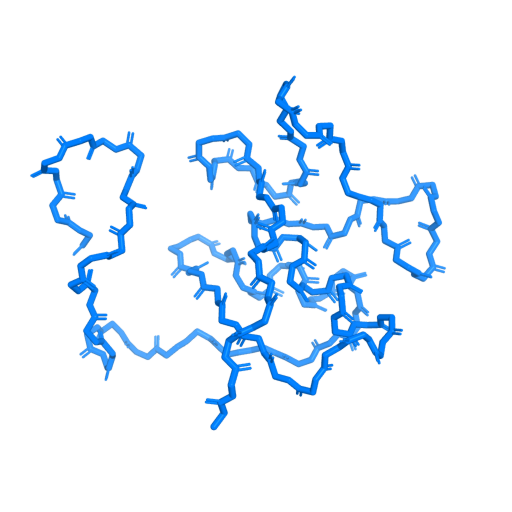 CA 1
ATOM 564 C C . ARG A 1 82 ? 12.845 -7.269 11.932 1.00 95.56 82 ARG A C 1
ATOM 566 O O . ARG A 1 82 ? 12.749 -8.462 12.195 1.00 95.56 82 ARG A O 1
ATOM 573 N N . PHE A 1 83 ? 12.684 -6.775 10.707 1.00 93.19 83 PHE A N 1
ATOM 574 C CA . PHE A 1 83 ? 12.547 -7.594 9.509 1.00 93.19 83 PHE A CA 1
ATOM 575 C C . PHE A 1 83 ? 13.678 -7.289 8.532 1.00 93.19 83 PHE A C 1
ATOM 577 O O . PHE A 1 83 ? 14.208 -6.178 8.491 1.00 93.19 83 PHE A O 1
ATOM 584 N N . SER A 1 84 ? 14.044 -8.301 7.749 1.00 91.62 84 SER A N 1
ATOM 585 C CA . SER A 1 84 ? 15.053 -8.174 6.704 1.00 91.62 84 SER A CA 1
ATOM 586 C C . SER A 1 84 ? 14.560 -7.248 5.593 1.00 91.62 84 SER A C 1
ATOM 588 O O . SER A 1 84 ? 13.489 -7.469 5.037 1.00 91.62 84 SER A O 1
ATOM 590 N N . HIS A 1 85 ? 15.384 -6.270 5.218 1.00 86.31 85 HIS A N 1
ATOM 591 C CA . HIS A 1 85 ? 15.164 -5.418 4.044 1.00 86.31 85 HIS A CA 1
ATOM 592 C C . HIS A 1 85 ? 15.758 -6.010 2.754 1.00 86.31 85 HIS A C 1
ATOM 594 O O . HIS A 1 85 ? 15.736 -5.364 1.704 1.00 86.31 85 HIS A O 1
ATOM 600 N N . ARG A 1 86 ? 16.303 -7.236 2.796 1.00 84.75 86 ARG A N 1
ATOM 601 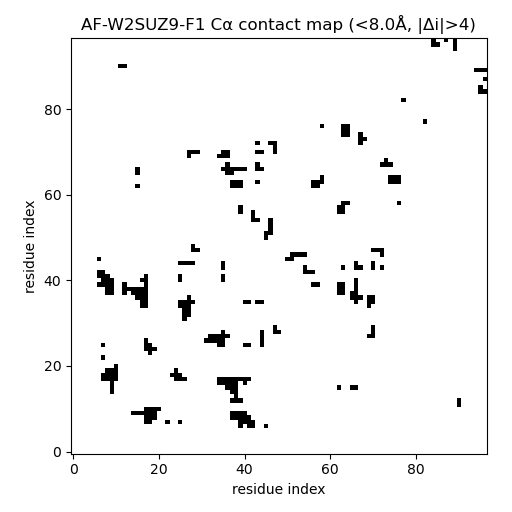C CA . ARG A 1 86 ? 16.845 -7.883 1.592 1.00 84.75 86 ARG A CA 1
ATOM 602 C C . ARG A 1 86 ? 15.763 -7.959 0.519 1.00 84.75 86 ARG A C 1
ATOM 604 O O . ARG A 1 86 ? 14.636 -8.348 0.804 1.00 84.75 86 ARG A O 1
ATOM 611 N N . HIS A 1 87 ? 16.134 -7.591 -0.705 1.00 82.00 87 HIS A N 1
ATOM 612 C CA . HIS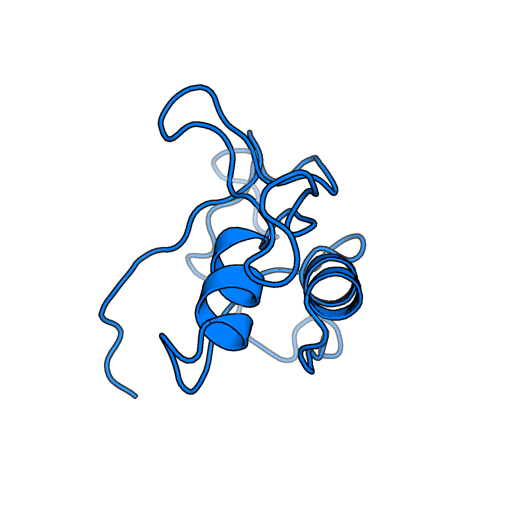 A 1 87 ? 15.244 -7.558 -1.869 1.00 82.00 87 HIS A CA 1
ATOM 613 C C . HIS A 1 87 ? 14.065 -6.575 -1.768 1.00 82.00 87 HIS A C 1
ATOM 615 O O . HIS A 1 87 ? 13.169 -6.634 -2.601 1.00 82.00 87 HIS A O 1
ATOM 621 N N . SER A 1 88 ? 14.068 -5.645 -0.804 1.00 81.25 88 SER A N 1
ATOM 622 C CA . SER A 1 88 ? 13.148 -4.504 -0.827 1.00 81.25 88 SER A CA 1
ATOM 623 C C . SER A 1 88 ? 13.634 -3.488 -1.868 1.00 81.25 88 SER A C 1
ATOM 625 O O . SER A 1 88 ? 14.714 -2.920 -1.682 1.00 81.25 88 SER A O 1
ATOM 627 N N . PRO A 1 89 ? 12.895 -3.252 -2.968 1.00 74.94 89 PRO A N 1
ATOM 628 C CA . PRO A 1 89 ? 13.316 -2.298 -3.982 1.00 74.94 89 PRO A CA 1
ATOM 629 C C . PRO A 1 89 ? 13.252 -0.877 -3.410 1.00 74.94 89 PRO A C 1
ATOM 631 O O . PRO A 1 89 ? 12.200 -0.403 -2.984 1.00 74.94 89 PRO A O 1
ATOM 634 N N . GLY A 1 90 ? 14.404 -0.211 -3.360 1.00 74.38 90 GLY A N 1
ATOM 635 C CA . GLY A 1 90 ? 14.506 1.192 -2.977 1.00 74.38 90 GLY A CA 1
ATOM 636 C C . GLY A 1 90 ? 14.243 2.133 -4.153 1.00 74.38 90 GLY A C 1
ATOM 637 O O . GLY A 1 90 ? 14.231 1.731 -5.314 1.00 74.38 90 GLY A O 1
ATOM 638 N N . VAL A 1 91 ? 14.099 3.421 -3.841 1.00 74.62 91 VAL A N 1
ATOM 639 C CA . VAL A 1 91 ? 14.012 4.501 -4.843 1.00 74.62 91 VAL A CA 1
ATOM 640 C C . VAL A 1 91 ? 15.303 4.628 -5.650 1.00 74.62 91 VAL A C 1
ATOM 642 O O . VAL A 1 91 ? 15.277 4.970 -6.828 1.00 74.62 91 VAL A O 1
ATOM 645 N N . VAL A 1 92 ? 16.436 4.363 -4.999 1.00 70.00 92 VAL A N 1
ATOM 646 C CA . VAL A 1 92 ? 17.770 4.474 -5.586 1.00 70.00 92 VAL A CA 1
ATOM 647 C C . VAL A 1 92 ? 18.306 3.066 -5.846 1.00 70.00 92 VAL A C 1
ATOM 649 O O . VAL A 1 92 ? 18.510 2.320 -4.881 1.00 70.00 92 VAL A O 1
ATOM 652 N N . PRO A 1 93 ? 18.559 2.688 -7.113 1.00 66.31 93 PRO A N 1
ATOM 653 C CA . PRO A 1 93 ? 19.170 1.406 -7.439 1.00 66.31 93 PRO A CA 1
ATOM 654 C C . PRO A 1 93 ? 20.492 1.208 -6.685 1.00 66.31 93 PRO A C 1
ATOM 656 O O . PRO A 1 93 ? 21.336 2.100 -6.654 1.00 66.31 93 PRO A O 1
ATOM 659 N N . GLY A 1 94 ? 20.672 0.044 -6.058 1.00 65.12 94 GLY A N 1
ATOM 660 C CA . GLY A 1 94 ? 21.919 -0.323 -5.374 1.00 65.12 94 GLY A CA 1
ATOM 661 C C . GLY A 1 94 ? 22.132 0.284 -3.982 1.00 65.12 94 GLY A C 1
ATOM 662 O O . GLY A 1 94 ? 23.098 -0.088 -3.318 1.00 65.12 94 GLY A O 1
ATOM 663 N N . ARG A 1 95 ? 21.242 1.160 -3.493 1.00 55.09 95 ARG A N 1
ATOM 664 C CA . ARG A 1 95 ? 21.299 1.654 -2.109 1.00 55.09 95 ARG A CA 1
ATOM 665 C C . ARG A 1 95 ? 20.475 0.733 -1.199 1.00 55.09 95 ARG A C 1
ATOM 667 O O . ARG A 1 95 ? 19.252 0.722 -1.341 1.00 55.09 95 ARG A O 1
ATOM 674 N N . PRO A 1 96 ? 21.091 -0.031 -0.277 1.00 54.16 96 PRO A N 1
ATOM 675 C CA . PRO A 1 96 ? 20.325 -0.763 0.724 1.00 54.16 96 PRO A CA 1
ATOM 676 C C . PRO A 1 96 ? 19.538 0.225 1.600 1.00 54.16 96 PRO A C 1
ATOM 678 O O . PRO A 1 96 ? 20.023 1.325 1.888 1.00 54.16 96 PRO A O 1
ATOM 681 N N . LEU A 1 97 ? 18.302 -0.151 1.943 1.00 54.62 97 LEU A N 1
ATOM 682 C CA . LEU A 1 97 ? 17.473 0.561 2.921 1.00 54.62 97 LEU A CA 1
ATOM 683 C C . LEU A 1 97 ? 18.074 0.471 4.324 1.00 54.62 97 LEU A C 1
ATOM 685 O O . LEU A 1 97 ? 18.593 -0.618 4.663 1.00 54.62 97 LEU A O 1
#

Nearest PDB structures (foldseek):
  4hbp-assembly1_A  TM=9.997E-01  e=1.029E-06  Rattus norvegicus
  4hbp-assembly1_B  TM=9.997E-01  e=4.044E-06  Rattus norvegicus
  8es6-assembly2_B  TM=9.872E-01  e=1.097E-04  Escherichia coli
  8es6-assembly1_A  TM=9.928E-01  e=1.640E-04  Escherichia coli
  3kfu-assembly1_H  TM=9.505E-01  e=4.670E-04  Thermus thermophilus HB8

Solvent-accessible surface area (backbone atoms only — not comparable to full-atom values): 5789 Å² total; per-residue (Å²): 139,80,92,85,80,84,66,54,45,12,51,75,60,75,36,60,44,16,38,28,95,87,82,45,69,43,46,13,73,92,42,73,92,38,58,5,15,8,14,29,7,30,44,27,22,35,41,57,61,66,73,43,96,77,79,87,72,61,62,89,90,39,14,37,50,46,2,10,66,61,41,74,43,89,63,80,79,75,65,87,80,73,61,85,64,79,90,59,86,55,81,50,88,93,52,82,128

Organism: Necator americanus (NCBI:txid51031)

Radius of gyration: 12.87 Å; Cα contacts (8 Å, |Δi|>4): 167; chains: 1; bounding box: 37×28×30 Å

Secondary structure (DSSP, 8-state):
----------GGG--SS-EETTTEEPEETTEEEEE--SSSHHHHHHHHTTS-S------SSSTTHHHHHHHT-----PPTTSS--TT---SSTT---

Sequence (97 aa):
FIPFVQTNVSQLLMSYGCSNPIYGATSSPLDSSRTSGGSSGGESALLAANGSVIGIGGDVGGSIRVPCHFTGTAGIKPSHLRFSHRHSPGVVPGRPL

Mean predicted aligned error: 3.65 Å

pLDDT: mean 93.03, std 9.78, range [54.16, 98.5]